Protein AF-A0A8T6FXB1-F1 (afdb_monomer_lite)

pLDDT: mean 75.69, std 19.19, range [39.78, 96.06]

Radius of gyration: 23.2 Å; chains: 1; bounding box: 64×41×41 Å

Structure (mmCIF, N/CA/C/O backbone):
data_AF-A0A8T6FXB1-F1
#
_entry.id   AF-A0A8T6FXB1-F1
#
loop_
_atom_site.group_PDB
_atom_site.id
_atom_site.type_symbol
_atom_site.label_atom_id
_atom_site.label_alt_id
_atom_site.label_comp_id
_atom_site.label_asym_id
_atom_site.label_entity_id
_atom_site.label_seq_id
_atom_site.pdbx_PDB_ins_code
_atom_site.Cartn_x
_atom_site.Cartn_y
_atom_site.Cartn_z
_atom_site.occupancy
_atom_site.B_iso_or_equiv
_atom_site.auth_seq_id
_atom_site.auth_comp_id
_atom_site.auth_asym_id
_atom_site.auth_atom_id
_atom_site.pdbx_PDB_model_num
ATOM 1 N N . MET A 1 1 ? 14.069 -13.181 -8.035 1.00 39.78 1 MET A N 1
ATOM 2 C CA . MET A 1 1 ? 13.507 -12.018 -7.323 1.00 39.78 1 MET A CA 1
ATOM 3 C C . MET A 1 1 ? 12.333 -12.538 -6.522 1.00 39.78 1 MET A C 1
ATOM 5 O O . MET A 1 1 ? 11.632 -13.405 -7.030 1.00 39.78 1 MET A O 1
ATOM 9 N N . ALA A 1 2 ? 12.252 -12.189 -5.240 1.00 42.94 2 ALA A N 1
ATOM 10 C CA . ALA A 1 2 ? 11.211 -12.705 -4.363 1.00 42.94 2 ALA A CA 1
ATOM 11 C C . ALA A 1 2 ? 9.906 -11.993 -4.725 1.00 42.94 2 ALA A C 1
ATOM 13 O O . ALA A 1 2 ? 9.739 -10.830 -4.384 1.00 42.94 2 ALA A O 1
ATOM 14 N N . ASN A 1 3 ? 9.024 -12.669 -5.461 1.00 54.19 3 ASN A N 1
ATOM 15 C CA . ASN A 1 3 ? 7.644 -12.218 -5.575 1.00 54.19 3 ASN A CA 1
ATOM 16 C C . ASN A 1 3 ? 7.017 -12.408 -4.197 1.00 54.19 3 ASN A C 1
ATOM 18 O O . ASN A 1 3 ? 6.891 -13.542 -3.731 1.00 54.19 3 ASN A O 1
ATOM 22 N N . VAL A 1 4 ? 6.674 -11.310 -3.529 1.00 63.16 4 VAL A N 1
ATOM 23 C CA . VAL A 1 4 ? 5.815 -11.372 -2.350 1.00 63.16 4 VAL A CA 1
ATOM 24 C C . VAL A 1 4 ? 4.434 -11.769 -2.873 1.00 63.16 4 VAL A C 1
ATOM 26 O O . VAL A 1 4 ? 3.769 -11.015 -3.568 1.00 63.16 4 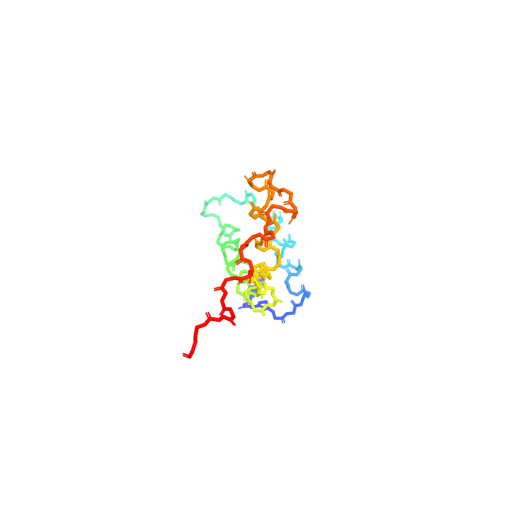VAL A O 1
ATOM 29 N N . GLU A 1 5 ? 4.052 -13.029 -2.675 1.00 71.00 5 GLU A N 1
ATOM 30 C CA . GLU A 1 5 ? 2.776 -13.544 -3.193 1.00 71.00 5 GLU A CA 1
ATOM 31 C C . GLU A 1 5 ? 1.581 -13.081 -2.342 1.00 71.00 5 GLU A C 1
ATOM 33 O O . GLU A 1 5 ? 0.436 -13.266 -2.740 1.00 71.00 5 GLU A O 1
ATOM 38 N N . SER A 1 6 ? 1.828 -12.549 -1.137 1.00 83.88 6 SER A N 1
ATOM 39 C CA . SER A 1 6 ? 0.802 -12.054 -0.213 1.00 83.88 6 SER A CA 1
ATOM 40 C C . SER A 1 6 ? 1.444 -11.339 0.981 1.00 83.88 6 SER A C 1
ATOM 42 O O . SER A 1 6 ? 2.442 -11.824 1.514 1.00 83.88 6 SER A O 1
ATOM 44 N N . ILE A 1 7 ? 0.826 -10.243 1.431 1.00 92.25 7 ILE A N 1
ATOM 45 C CA . ILE A 1 7 ? 1.136 -9.549 2.689 1.00 92.25 7 ILE A CA 1
ATOM 46 C C . ILE A 1 7 ? 0.242 -10.137 3.788 1.00 92.25 7 ILE A C 1
ATOM 48 O O . ILE A 1 7 ? -0.986 -10.094 3.682 1.00 92.25 7 ILE A O 1
ATOM 52 N N . ARG A 1 8 ? 0.836 -10.755 4.819 1.00 89.62 8 ARG A N 1
ATOM 53 C CA . ARG A 1 8 ? 0.082 -11.427 5.902 1.00 89.62 8 ARG A CA 1
ATOM 54 C C . ARG A 1 8 ? 0.400 -10.903 7.289 1.00 89.62 8 ARG A C 1
ATOM 56 O O . ARG A 1 8 ? -0.365 -11.154 8.218 1.00 89.62 8 ARG A O 1
ATOM 63 N N . THR A 1 9 ? 1.540 -10.249 7.435 1.00 92.12 9 THR A N 1
ATOM 64 C CA . THR A 1 9 ? 2.025 -9.713 8.698 1.00 92.12 9 THR A CA 1
ATOM 65 C C . THR A 1 9 ? 2.340 -8.234 8.550 1.00 92.12 9 THR A C 1
ATOM 67 O O . THR A 1 9 ? 2.563 -7.748 7.443 1.00 92.12 9 THR A O 1
ATOM 70 N N . GLU A 1 10 ? 2.415 -7.539 9.680 1.00 91.31 10 GLU A N 1
ATOM 71 C CA . GLU A 1 10 ? 2.833 -6.137 9.712 1.00 91.31 10 GLU A CA 1
ATOM 72 C C . GLU A 1 10 ? 4.249 -5.946 9.146 1.00 91.31 10 GLU A C 1
ATOM 74 O O . GLU A 1 10 ? 4.520 -4.971 8.460 1.00 91.31 10 GLU A O 1
ATOM 79 N N . GLU A 1 11 ? 5.145 -6.911 9.368 1.00 93.44 11 GLU A N 1
ATOM 80 C CA . GLU A 1 11 ? 6.506 -6.870 8.822 1.00 93.44 11 GLU A CA 1
ATOM 81 C C . GLU A 1 11 ? 6.504 -6.976 7.287 1.00 93.44 11 GLU A C 1
ATOM 83 O O . GLU A 1 11 ? 7.226 -6.237 6.619 1.00 93.44 11 GLU A O 1
ATOM 88 N N . ASP A 1 12 ? 5.650 -7.837 6.715 1.00 93.06 12 ASP A N 1
ATOM 89 C CA . ASP A 1 12 ? 5.467 -7.916 5.259 1.00 93.06 12 ASP A CA 1
ATOM 90 C C . ASP A 1 12 ? 4.908 -6.599 4.701 1.00 93.06 12 ASP A C 1
ATOM 92 O O . ASP A 1 12 ? 5.294 -6.167 3.615 1.00 93.06 12 ASP A O 1
ATOM 96 N N . TYR A 1 13 ? 3.997 -5.971 5.447 1.00 94.50 13 TYR A N 1
ATOM 97 C CA . TYR A 1 13 ? 3.358 -4.714 5.077 1.00 94.50 13 TYR A CA 1
ATOM 98 C C . TYR A 1 13 ? 4.367 -3.560 5.067 1.00 94.50 13 TYR A C 1
ATOM 100 O O . TYR A 1 13 ? 4.511 -2.871 4.056 1.00 94.50 13 TYR A O 1
ATOM 108 N N . GLU A 1 14 ? 5.155 -3.405 6.133 1.00 95.19 14 GLU A N 1
ATOM 109 C CA . GLU A 1 14 ? 6.228 -2.408 6.201 1.00 95.19 14 GLU A CA 1
ATOM 110 C C . GLU A 1 14 ? 7.287 -2.632 5.110 1.00 95.19 14 GLU A C 1
ATOM 112 O O . GLU A 1 14 ? 7.745 -1.676 4.476 1.00 95.19 14 GLU A O 1
ATOM 117 N N . ALA A 1 15 ? 7.653 -3.890 4.843 1.00 94.56 15 ALA A N 1
ATOM 118 C CA . ALA A 1 15 ? 8.587 -4.234 3.777 1.00 94.56 15 ALA A CA 1
ATOM 119 C C . ALA A 1 15 ? 8.031 -3.887 2.386 1.00 94.56 15 ALA A C 1
ATOM 121 O O . ALA A 1 15 ? 8.764 -3.350 1.550 1.00 94.56 15 ALA A O 1
ATOM 122 N N . ALA A 1 16 ? 6.744 -4.146 2.140 1.00 94.38 16 ALA A N 1
ATOM 123 C CA . ALA A 1 16 ? 6.075 -3.778 0.897 1.00 94.38 16 ALA A CA 1
ATOM 124 C C . ALA A 1 16 ? 6.045 -2.257 0.704 1.00 94.38 16 ALA A C 1
ATOM 126 O O . ALA A 1 16 ? 6.410 -1.774 -0.367 1.00 94.38 16 ALA A O 1
ATOM 127 N N . LEU A 1 17 ? 5.713 -1.488 1.745 1.00 95.62 17 LEU A N 1
ATOM 128 C CA . LEU A 1 17 ? 5.742 -0.023 1.698 1.00 95.62 17 LEU A CA 1
ATOM 129 C C . LEU A 1 17 ? 7.147 0.526 1.427 1.00 95.62 17 LEU A C 1
ATOM 131 O O . LEU A 1 17 ? 7.318 1.425 0.599 1.00 95.62 17 LEU A O 1
ATOM 135 N N . ALA A 1 18 ? 8.168 -0.027 2.087 1.00 96.06 18 ALA A N 1
ATOM 136 C CA . ALA A 1 18 ? 9.555 0.352 1.841 1.00 96.06 18 ALA A CA 1
ATOM 137 C C . ALA A 1 18 ? 9.952 0.074 0.385 1.00 96.06 18 ALA A C 1
ATOM 139 O O . ALA A 1 18 ? 10.555 0.929 -0.267 1.00 96.06 18 ALA A O 1
ATOM 140 N N . ARG A 1 19 ? 9.556 -1.086 -0.152 1.00 95.12 19 ARG A N 1
ATOM 141 C CA . ARG A 1 19 ? 9.835 -1.457 -1.539 1.00 95.12 19 ARG A CA 1
ATOM 142 C C . ARG A 1 19 ? 9.124 -0.542 -2.530 1.00 95.12 19 ARG A C 1
ATOM 144 O O . ARG A 1 19 ? 9.776 -0.051 -3.447 1.00 95.12 19 ARG A O 1
ATOM 151 N N . ILE A 1 20 ? 7.839 -0.257 -2.316 1.00 95.75 20 ILE A N 1
ATOM 152 C CA . ILE A 1 20 ? 7.065 0.715 -3.102 1.00 95.75 20 ILE A CA 1
ATOM 153 C C . ILE A 1 20 ? 7.795 2.057 -3.142 1.00 95.75 20 ILE A C 1
ATOM 155 O O . ILE A 1 20 ? 7.964 2.622 -4.217 1.00 95.75 20 ILE A O 1
ATOM 159 N N . HIS A 1 21 ? 8.286 2.548 -2.003 1.00 95.56 21 HIS A N 1
ATOM 160 C CA . HIS A 1 21 ? 9.006 3.818 -1.938 1.00 95.56 21 HIS A CA 1
ATOM 161 C C . HIS A 1 21 ? 10.304 3.816 -2.769 1.00 95.56 21 HIS A C 1
ATOM 163 O O . HIS A 1 21 ? 10.634 4.823 -3.395 1.00 95.56 21 HIS A O 1
ATOM 169 N N . GLU A 1 22 ? 11.032 2.696 -2.828 1.00 96.06 22 GLU A N 1
ATOM 170 C CA . GLU A 1 22 ? 12.228 2.562 -3.675 1.00 96.06 22 GLU A CA 1
ATOM 171 C C . GLU A 1 22 ? 11.909 2.617 -5.173 1.00 96.06 22 GLU A C 1
ATOM 173 O O . GLU A 1 22 ? 12.669 3.207 -5.944 1.00 96.06 22 GLU A O 1
ATOM 178 N N . ILE A 1 23 ? 10.802 1.995 -5.587 1.00 95.56 23 ILE A N 1
ATOM 179 C CA . ILE A 1 23 ? 10.427 1.842 -7.001 1.00 95.56 23 ILE A CA 1
ATOM 180 C C . ILE A 1 23 ? 9.319 2.803 -7.442 1.00 95.56 23 ILE A C 1
ATOM 182 O O . ILE A 1 23 ? 8.850 2.723 -8.572 1.00 95.56 23 ILE A O 1
ATOM 186 N N . PHE A 1 24 ? 8.940 3.763 -6.598 1.00 93.56 24 PHE A N 1
ATOM 187 C CA . PHE A 1 24 ? 7.820 4.681 -6.831 1.00 93.56 24 PHE A CA 1
ATOM 188 C C . PHE A 1 24 ? 7.946 5.488 -8.133 1.00 93.56 24 PHE A C 1
ATOM 190 O O . PHE A 1 24 ? 6.957 5.883 -8.744 1.00 93.56 24 PHE A O 1
ATOM 197 N N . HIS A 1 25 ? 9.181 5.742 -8.570 1.00 94.00 25 HIS A N 1
ATOM 198 C CA . HIS A 1 25 ? 9.493 6.457 -9.808 1.00 94.00 25 HIS A CA 1
ATOM 199 C C . HIS A 1 25 ? 9.861 5.529 -10.976 1.00 94.00 25 HIS A C 1
ATOM 201 O O . HIS A 1 25 ? 10.489 5.985 -11.936 1.00 94.00 25 HIS A O 1
ATOM 207 N N . ALA A 1 26 ? 9.512 4.241 -10.902 1.00 94.62 26 ALA A N 1
ATOM 208 C CA . ALA A 1 26 ? 9.704 3.303 -11.999 1.00 94.62 26 ALA A CA 1
ATOM 209 C C . ALA A 1 26 ? 9.037 3.826 -13.280 1.00 94.62 26 ALA A C 1
ATOM 211 O O . ALA A 1 26 ? 7.947 4.401 -13.262 1.00 94.62 26 ALA A O 1
ATOM 212 N N . ALA A 1 27 ? 9.728 3.663 -14.408 1.00 94.25 27 ALA A N 1
ATOM 213 C CA . ALA A 1 27 ? 9.188 4.083 -15.691 1.00 94.25 27 ALA A CA 1
ATOM 214 C C . ALA A 1 27 ? 8.133 3.067 -16.168 1.00 94.25 27 ALA A C 1
ATOM 216 O O . ALA A 1 27 ? 8.327 1.866 -15.986 1.00 94.25 27 ALA A O 1
ATOM 217 N N . PRO A 1 28 ? 7.055 3.507 -16.836 1.00 92.56 28 PRO A N 1
ATOM 218 C CA . PRO A 1 28 ? 6.040 2.592 -17.346 1.00 92.56 28 PRO A CA 1
ATOM 219 C C . PRO A 1 28 ? 6.627 1.519 -18.270 1.00 92.56 28 PRO A C 1
ATOM 221 O O . PRO A 1 28 ? 7.442 1.819 -19.148 1.00 92.56 28 PRO A O 1
ATOM 224 N N . GLY A 1 29 ? 6.175 0.277 -18.095 1.00 92.06 29 GLY A N 1
ATOM 225 C CA . GLY A 1 29 ? 6.618 -0.870 -18.890 1.00 92.06 29 GLY A CA 1
ATOM 226 C C . GLY A 1 29 ? 7.995 -1.422 -18.510 1.00 92.06 29 GLY A C 1
ATOM 227 O O . GLY A 1 29 ? 8.543 -2.230 -19.264 1.00 92.06 29 GLY A O 1
ATOM 228 N N . THR A 1 30 ? 8.576 -0.994 -17.383 1.00 94.88 30 THR A N 1
ATOM 22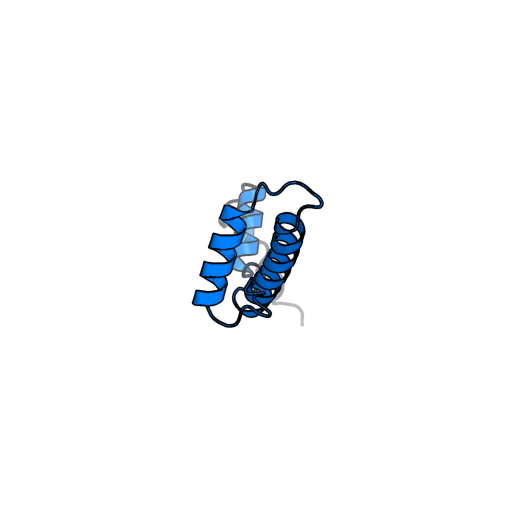9 C CA . THR A 1 30 ? 9.712 -1.697 -16.773 1.00 94.88 30 THR A CA 1
ATOM 230 C C . THR A 1 30 ? 9.223 -2.756 -15.781 1.00 94.88 30 THR A C 1
ATOM 232 O O . THR A 1 30 ? 8.129 -2.615 -15.235 1.00 94.88 30 THR A O 1
ATOM 235 N N . PRO A 1 31 ? 10.029 -3.795 -15.490 1.00 93.75 31 PRO A N 1
ATOM 236 C CA . PRO A 1 31 ? 9.674 -4.800 -14.486 1.00 93.75 31 PRO A CA 1
ATOM 237 C C . PRO A 1 31 ? 9.359 -4.204 -13.108 1.00 93.75 31 PRO A C 1
ATOM 239 O O . PRO A 1 31 ? 8.523 -4.731 -12.388 1.00 93.75 31 PRO A O 1
ATOM 242 N N . GLU A 1 32 ? 10.009 -3.099 -12.743 1.00 93.56 32 GLU A N 1
ATOM 243 C CA . GLU A 1 32 ? 9.747 -2.380 -11.496 1.00 93.56 32 GLU A CA 1
ATOM 244 C C . GLU A 1 32 ? 8.371 -1.697 -11.489 1.00 93.56 32 GLU A C 1
ATOM 246 O O . GLU A 1 32 ? 7.772 -1.569 -10.430 1.00 93.56 32 GLU A O 1
ATOM 251 N N . SER A 1 33 ? 7.852 -1.276 -12.649 1.00 94.25 33 SER A N 1
ATOM 252 C CA . SER A 1 33 ? 6.482 -0.755 -12.763 1.00 94.25 33 SER A CA 1
ATOM 253 C C . SER A 1 33 ? 5.458 -1.867 -12.545 1.00 94.25 33 SER A C 1
ATOM 255 O O . SER A 1 33 ? 4.491 -1.660 -11.821 1.00 94.25 33 SER A O 1
ATOM 257 N N . ASP A 1 34 ? 5.692 -3.050 -13.121 1.00 93.75 34 ASP A N 1
ATOM 258 C CA . ASP A 1 34 ? 4.819 -4.218 -12.932 1.00 93.75 34 ASP A CA 1
ATOM 259 C C . ASP A 1 34 ? 4.853 -4.705 -11.465 1.00 93.75 34 ASP A C 1
ATOM 261 O O . ASP A 1 34 ? 3.836 -5.104 -10.889 1.00 93.75 34 ASP A O 1
ATOM 265 N N . GLU A 1 35 ? 6.034 -4.647 -10.835 1.00 93.56 35 GLU A N 1
ATOM 266 C CA . GLU A 1 35 ? 6.220 -4.926 -9.406 1.00 93.56 35 GLU A CA 1
ATOM 267 C C . GLU A 1 35 ? 5.477 -3.901 -8.536 1.00 93.56 35 GLU A C 1
ATOM 269 O O . GLU A 1 35 ? 4.800 -4.291 -7.586 1.00 93.56 35 GLU A O 1
ATOM 274 N N . LEU A 1 36 ? 5.569 -2.609 -8.869 1.00 94.75 36 LEU A N 1
ATOM 275 C CA . LEU A 1 36 ? 4.888 -1.531 -8.152 1.00 94.75 36 LEU A CA 1
ATOM 276 C C . LEU A 1 36 ? 3.368 -1.716 -8.169 1.00 94.75 36 LEU A C 1
ATOM 278 O O . LEU A 1 36 ? 2.755 -1.645 -7.108 1.00 94.75 36 LEU A O 1
ATOM 282 N N . GLU A 1 37 ? 2.776 -1.985 -9.337 1.00 94.12 37 GLU A N 1
ATOM 283 C CA . GLU A 1 37 ? 1.334 -2.256 -9.457 1.00 94.12 37 GLU A CA 1
ATOM 284 C C . GLU A 1 37 ? 0.919 -3.430 -8.560 1.00 94.12 37 GLU A C 1
ATOM 286 O O . GLU A 1 37 ? -0.000 -3.307 -7.756 1.00 94.12 37 GLU A O 1
ATOM 291 N N . SER A 1 38 ? 1.674 -4.531 -8.607 1.00 94.25 38 SER A N 1
ATOM 292 C CA . SER A 1 38 ? 1.384 -5.716 -7.792 1.00 94.25 38 SER A CA 1
ATOM 293 C C . SER A 1 38 ? 1.483 -5.444 -6.285 1.00 94.25 38 SER A C 1
ATOM 295 O O . SER A 1 38 ? 0.676 -5.948 -5.507 1.00 94.25 38 SER A O 1
ATOM 297 N N . LEU A 1 39 ? 2.483 -4.673 -5.843 1.00 94.56 39 LEU A N 1
ATOM 298 C CA . LEU A 1 39 ? 2.659 -4.343 -4.427 1.00 94.56 39 LEU A CA 1
ATOM 299 C C . LEU A 1 39 ? 1.560 -3.412 -3.912 1.00 94.56 39 LEU A C 1
ATOM 301 O O . LEU A 1 39 ? 1.133 -3.579 -2.772 1.00 94.56 39 LEU A O 1
ATOM 305 N N . VAL A 1 40 ? 1.103 -2.462 -4.732 1.00 94.62 40 VAL A N 1
ATOM 306 C CA . VAL A 1 40 ? -0.004 -1.562 -4.376 1.00 94.62 40 VAL A CA 1
ATOM 307 C C . VAL A 1 40 ? -1.288 -2.358 -4.146 1.00 94.62 40 VAL A C 1
ATOM 309 O O . VAL A 1 40 ? -1.899 -2.194 -3.093 1.00 94.62 40 VAL A O 1
ATOM 312 N N . ASP A 1 41 ? -1.637 -3.276 -5.052 1.00 94.50 41 ASP A N 1
ATOM 313 C CA . ASP A 1 41 ? -2.829 -4.126 -4.910 1.00 94.50 41 ASP A CA 1
ATOM 314 C C . ASP A 1 41 ? -2.784 -4.970 -3.619 1.00 94.50 41 ASP A C 1
ATOM 316 O O . ASP A 1 41 ? -3.777 -5.116 -2.904 1.00 94.50 41 ASP A O 1
ATOM 320 N N . LEU A 1 42 ? -1.612 -5.520 -3.284 1.00 94.19 42 LEU A N 1
ATOM 321 C CA . LEU A 1 42 ? -1.426 -6.320 -2.069 1.00 94.19 42 LEU A CA 1
ATOM 322 C C . LEU A 1 42 ? -1.517 -5.486 -0.786 1.00 94.19 42 LEU A C 1
ATOM 324 O O . LEU A 1 42 ? -2.014 -5.977 0.231 1.00 94.19 42 LEU A O 1
ATOM 328 N N . VAL A 1 43 ? -1.000 -4.256 -0.822 1.00 94.75 43 VAL A N 1
ATOM 329 C CA . VAL A 1 43 ? -1.083 -3.297 0.285 1.00 94.75 43 VAL A CA 1
ATOM 330 C C . VAL A 1 43 ? -2.540 -2.916 0.529 1.00 94.75 43 VAL A C 1
ATOM 332 O O . VAL A 1 43 ? -2.990 -3.033 1.664 1.00 94.75 43 VAL A O 1
ATOM 335 N N . GLU A 1 44 ? -3.292 -2.578 -0.521 1.00 93.06 44 GLU A N 1
ATOM 336 C CA . GLU A 1 44 ? -4.722 -2.253 -0.429 1.00 93.06 44 GLU A CA 1
ATOM 337 C C . GLU A 1 44 ? -5.522 -3.418 0.177 1.00 93.06 44 GLU A C 1
ATOM 339 O O . GLU A 1 44 ? -6.267 -3.232 1.139 1.00 93.06 44 GLU A O 1
ATOM 344 N N . GLU A 1 45 ? -5.302 -4.655 -0.289 1.00 92.06 45 GLU A N 1
ATOM 345 C CA . GLU A 1 45 ? -5.983 -5.833 0.266 1.00 92.06 45 GLU A CA 1
ATOM 346 C C . GLU A 1 45 ? -5.655 -6.060 1.756 1.00 92.06 45 GLU A C 1
ATOM 348 O O . GLU A 1 45 ? -6.502 -6.533 2.528 1.00 92.06 45 GLU A O 1
ATOM 353 N N . TYR A 1 46 ? -4.419 -5.773 2.178 1.00 92.00 46 TYR A N 1
ATOM 354 C CA . TYR A 1 46 ? -4.035 -5.858 3.586 1.00 92.00 46 TYR A CA 1
ATOM 355 C C . TYR A 1 46 ? -4.705 -4.755 4.411 1.00 92.00 46 TYR A C 1
ATOM 357 O O . TYR A 1 46 ? -5.258 -5.059 5.474 1.00 92.00 46 TYR A O 1
ATOM 365 N N . GLU A 1 47 ? -4.697 -3.512 3.922 1.00 92.50 47 GLU A N 1
ATOM 366 C CA . GLU A 1 47 ? -5.308 -2.360 4.586 1.00 92.50 47 GLU A CA 1
ATOM 367 C C . GLU A 1 47 ? -6.819 -2.531 4.747 1.00 92.50 47 GLU A C 1
ATOM 369 O O . GLU A 1 47 ? -7.330 -2.347 5.847 1.00 92.50 47 GLU A O 1
ATOM 374 N N . ASP A 1 48 ? -7.528 -3.003 3.723 1.00 89.19 48 ASP A N 1
ATOM 375 C CA . ASP A 1 48 ? -8.969 -3.272 3.788 1.00 89.19 48 ASP A CA 1
ATOM 376 C C . ASP A 1 48 ? -9.343 -4.245 4.918 1.00 89.19 48 ASP A C 1
ATOM 378 O O . ASP A 1 48 ? -10.412 -4.149 5.530 1.00 89.19 48 ASP A O 1
ATOM 382 N N . LYS A 1 49 ? -8.461 -5.207 5.210 1.00 87.00 49 LYS A N 1
ATOM 383 C CA . LYS A 1 49 ? -8.677 -6.215 6.257 1.00 87.00 49 LYS A CA 1
ATOM 384 C C . 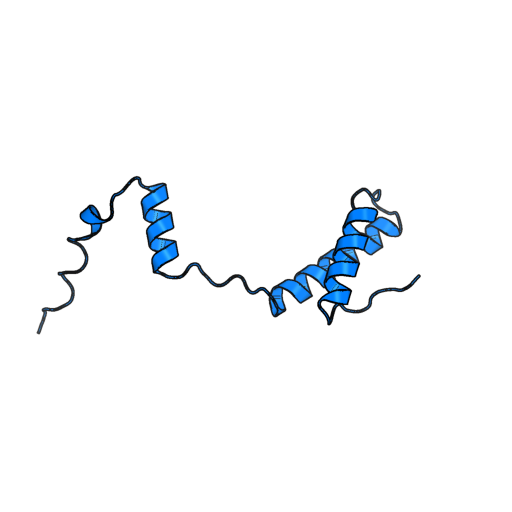LYS A 1 49 ? -8.273 -5.728 7.646 1.00 87.00 49 LYS A C 1
ATOM 386 O O . LYS A 1 49 ? -8.893 -6.155 8.621 1.00 87.00 49 LYS A O 1
ATOM 391 N N . HIS A 1 50 ? -7.229 -4.906 7.751 1.00 86.31 50 HIS A N 1
ATOM 392 C CA . HIS A 1 50 ? -6.604 -4.543 9.032 1.00 86.31 50 HIS A CA 1
ATOM 393 C C . HIS A 1 50 ? -6.919 -3.117 9.496 1.00 86.31 50 HIS A C 1
ATOM 395 O O . HIS A 1 50 ? -6.984 -2.874 10.701 1.00 86.31 50 HIS A O 1
ATOM 401 N N . TYR A 1 51 ? -7.175 -2.200 8.566 1.00 83.94 51 TYR A N 1
ATOM 402 C CA . TYR A 1 51 ? -7.492 -0.791 8.800 1.00 83.94 51 TYR A CA 1
ATOM 403 C C . TYR A 1 51 ? -8.801 -0.388 8.099 1.00 83.94 51 TYR A C 1
ATOM 405 O O . TYR A 1 51 ? -8.807 0.526 7.271 1.00 83.94 51 TYR A O 1
ATOM 413 N N . PRO A 1 52 ? -9.938 -1.036 8.421 1.00 77.19 52 PRO A N 1
ATOM 414 C CA . PRO A 1 52 ? -11.214 -0.654 7.838 1.00 77.19 52 PRO A CA 1
ATOM 415 C C . PRO A 1 52 ? -11.516 0.818 8.146 1.00 77.19 52 PRO A C 1
ATOM 417 O O . PRO A 1 52 ? -11.427 1.259 9.296 1.00 77.19 52 PRO A O 1
ATOM 420 N N . ILE A 1 53 ? -11.898 1.584 7.122 1.00 69.75 53 ILE A N 1
ATOM 421 C CA . ILE A 1 53 ? -12.399 2.947 7.315 1.00 69.75 53 ILE A CA 1
ATOM 422 C C . ILE A 1 53 ? -13.787 2.831 7.944 1.00 69.75 53 ILE A C 1
ATOM 424 O O . ILE A 1 53 ? -14.797 2.691 7.250 1.00 69.75 53 ILE A O 1
ATOM 428 N N . ASP A 1 54 ? -13.839 2.875 9.273 1.00 61.69 54 ASP A N 1
ATOM 429 C CA . ASP A 1 54 ? -15.106 3.011 9.976 1.00 61.69 54 ASP A CA 1
ATOM 430 C C . ASP A 1 54 ? -15.784 4.314 9.521 1.00 61.69 54 ASP A C 1
ATOM 432 O O . ASP A 1 54 ? -15.123 5.358 9.414 1.00 61.69 54 ASP A O 1
ATOM 436 N N . PRO A 1 55 ? -17.104 4.302 9.255 1.00 58.94 55 PRO A N 1
ATOM 437 C CA . PRO A 1 55 ? -17.817 5.544 9.015 1.00 58.94 55 PRO A CA 1
ATOM 438 C C . PRO A 1 55 ? -17.573 6.476 10.207 1.00 58.94 55 PRO A C 1
ATOM 440 O O . PRO A 1 55 ? -17.508 5.997 11.348 1.00 58.94 55 PRO A O 1
ATOM 443 N N . PRO A 1 56 ? -17.452 7.800 9.981 1.00 57.31 56 PRO A N 1
ATOM 444 C CA . PRO A 1 56 ? -17.312 8.729 11.086 1.00 57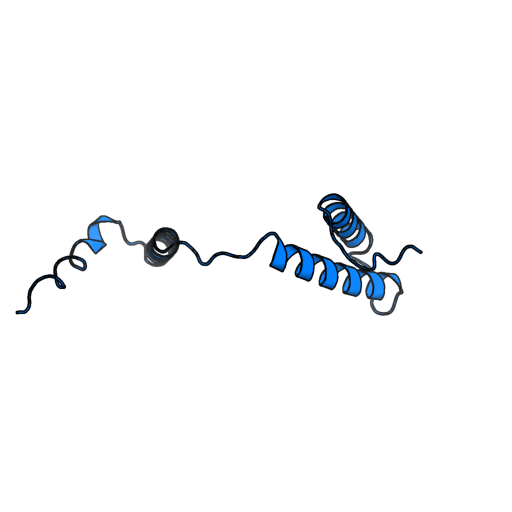.31 56 PRO A CA 1
ATOM 445 C C . PRO A 1 56 ? -18.442 8.443 12.070 1.00 57.31 56 PRO A C 1
ATOM 447 O O . PRO A 1 56 ? -19.611 8.358 11.676 1.00 57.31 56 PRO A O 1
ATOM 450 N N . SER A 1 57 ? -18.088 8.238 13.342 1.00 56.88 57 SER A N 1
ATOM 451 C CA . SER A 1 57 ? -19.088 8.048 14.390 1.00 56.88 57 SER A CA 1
ATOM 452 C C . SER A 1 57 ? -20.140 9.162 14.274 1.00 56.88 57 SER A C 1
ATOM 454 O O . SER A 1 57 ? -19.793 10.274 13.868 1.00 56.88 57 SER A O 1
ATOM 456 N N . PRO A 1 58 ? -21.423 8.924 14.603 1.00 59.12 58 PRO A N 1
ATOM 457 C CA . PRO A 1 58 ? -22.468 9.936 14.432 1.00 59.12 58 PRO A CA 1
ATOM 458 C C . PRO A 1 58 ? -22.095 11.305 15.029 1.00 59.12 58 PRO A C 1
ATOM 460 O O . PRO A 1 58 ? -22.441 12.337 14.465 1.00 59.12 58 PRO A O 1
ATOM 463 N N . SER A 1 59 ? -21.313 11.318 16.113 1.00 59.09 59 SER A N 1
ATOM 464 C CA . SER A 1 59 ? -20.695 12.515 16.689 1.00 59.09 59 SER A CA 1
ATOM 465 C C . SER A 1 59 ? -19.668 13.192 15.771 1.00 59.09 59 SER A C 1
ATOM 467 O O . SER A 1 59 ? -19.768 14.396 15.559 1.00 59.09 59 SER A O 1
ATOM 469 N N . ALA A 1 60 ? -18.733 12.447 15.175 1.00 61.25 60 ALA A N 1
ATOM 470 C CA . ALA A 1 60 ? -17.747 12.989 14.236 1.00 61.25 60 ALA A CA 1
ATOM 471 C C . ALA A 1 60 ? -18.399 13.516 12.942 1.00 61.25 60 ALA A C 1
ATOM 473 O O . ALA A 1 60 ? -17.971 14.532 12.397 1.00 61.25 60 ALA A O 1
ATOM 474 N N . ALA A 1 61 ? -19.478 12.879 12.473 1.00 62.91 61 ALA A N 1
ATOM 475 C CA . ALA A 1 61 ? -20.254 13.361 11.329 1.00 62.91 61 ALA A CA 1
ATOM 476 C C . ALA A 1 61 ? -20.990 14.682 11.632 1.00 62.91 61 ALA A C 1
ATOM 478 O O . ALA A 1 61 ? -21.078 15.557 10.767 1.00 62.91 61 ALA A O 1
ATOM 479 N N . ILE A 1 62 ? -21.491 14.850 12.864 1.00 61.28 62 ILE A N 1
ATOM 480 C CA . ILE A 1 62 ? -22.099 16.102 13.336 1.00 61.28 62 ILE A CA 1
ATOM 481 C C . ILE A 1 62 ? -21.036 17.198 13.467 1.00 61.28 62 ILE A C 1
ATOM 483 O O . ILE A 1 62 ? -21.261 18.302 12.979 1.00 61.28 62 ILE A O 1
ATOM 487 N N . GLU A 1 63 ? -19.873 16.902 14.052 1.00 61.03 63 GLU A N 1
ATOM 488 C CA . GLU A 1 63 ? -18.762 17.857 14.169 1.00 61.03 63 GLU A CA 1
ATOM 489 C C . GLU A 1 63 ? -18.260 18.327 12.798 1.00 61.03 63 GLU A C 1
ATOM 491 O O . GLU A 1 63 ? -18.110 19.529 12.586 1.00 61.03 63 GLU A O 1
ATOM 496 N N . TYR A 1 64 ? -18.111 17.415 11.830 1.00 61.62 64 TYR A N 1
ATOM 497 C CA . TYR A 1 64 ? -17.764 17.761 10.450 1.00 61.62 64 TYR A CA 1
ATOM 498 C C . TYR A 1 64 ? -18.820 18.674 9.806 1.00 61.62 64 TYR A C 1
ATOM 500 O O . TYR A 1 64 ? -18.487 19.687 9.193 1.00 61.62 64 TYR A O 1
ATOM 508 N N . HIS A 1 65 ? -20.112 18.384 9.990 1.00 61.72 65 HIS A N 1
ATOM 509 C CA . HIS A 1 65 ? -21.185 19.256 9.503 1.00 61.72 65 HIS A CA 1
ATOM 510 C C . HIS A 1 65 ? -21.212 20.629 10.193 1.00 61.72 65 HIS A C 1
ATOM 512 O O . HIS A 1 65 ? -21.548 21.632 9.557 1.00 61.72 65 HIS A O 1
ATOM 518 N N . MET A 1 66 ? -20.880 20.695 11.482 1.00 59.59 66 MET A N 1
ATOM 519 C CA . MET A 1 66 ? -20.804 21.946 12.235 1.00 59.59 66 MET A CA 1
ATOM 520 C C . MET A 1 66 ? -19.630 22.812 11.771 1.00 59.59 66 MET A C 1
ATOM 522 O O . MET A 1 66 ? -19.821 24.011 11.566 1.00 59.59 66 MET A O 1
ATOM 526 N N . ASP A 1 67 ? -18.469 22.205 11.516 1.00 60.19 67 ASP A N 1
ATOM 527 C CA . ASP A 1 67 ? -17.282 22.869 10.967 1.00 60.19 67 ASP A CA 1
ATOM 528 C C . ASP A 1 67 ? -17.542 23.421 9.553 1.00 60.19 67 ASP A C 1
ATOM 530 O O . ASP A 1 67 ? -17.311 24.599 9.282 1.00 60.19 67 ASP A O 1
ATOM 534 N N . GLN A 1 68 ? -18.177 22.626 8.682 1.00 61.09 68 GLN A N 1
ATOM 535 C CA . GLN A 1 68 ? -18.544 23.042 7.320 1.00 61.09 68 GLN A CA 1
ATOM 536 C C . GLN A 1 68 ? -19.616 24.148 7.268 1.00 61.09 68 GLN A C 1
ATOM 538 O O . GLN A 1 68 ? -19.735 24.849 6.263 1.00 61.09 68 GLN A O 1
ATOM 543 N N . THR A 1 69 ? -20.424 24.313 8.323 1.00 59.28 69 THR A N 1
ATOM 544 C CA . THR A 1 69 ? -21.523 25.300 8.363 1.00 59.28 69 THR A CA 1
ATOM 545 C C . THR A 1 69 ? -21.271 26.484 9.300 1.00 59.28 69 THR A C 1
ATOM 547 O O . THR A 1 69 ? -22.099 27.399 9.344 1.00 59.28 69 THR A O 1
ATOM 550 N N . GLY A 1 70 ? -20.151 26.492 10.034 1.00 56.44 70 GLY A N 1
ATOM 551 C CA . GLY A 1 70 ? -19.802 27.522 11.017 1.00 56.44 70 GLY A CA 1
ATOM 552 C C . GLY A 1 70 ? -20.787 27.630 12.190 1.00 56.44 70 GLY A C 1
ATOM 553 O O . GLY A 1 70 ? -20.925 28.705 12.774 1.00 56.44 70 GLY A O 1
ATOM 554 N N . LYS A 1 71 ? -21.530 26.558 12.502 1.00 54.78 71 LYS A N 1
ATOM 555 C CA . LYS A 1 71 ? -22.603 26.562 13.513 1.00 54.78 71 LYS A CA 1
ATOM 556 C C . LYS A 1 71 ? -22.089 26.087 14.870 1.00 54.78 71 LYS A C 1
ATOM 558 O O . LYS A 1 71 ? -21.464 25.035 14.967 1.00 54.78 71 LYS A O 1
ATOM 563 N N . ALA A 1 72 ? -22.382 26.845 15.927 1.00 54.19 72 ALA A N 1
ATOM 564 C CA . ALA A 1 72 ? -22.010 26.490 17.296 1.00 54.19 72 ALA A CA 1
ATOM 565 C C . ALA A 1 72 ? -22.986 25.448 17.898 1.00 54.19 72 ALA A C 1
ATOM 567 O O . ALA A 1 72 ? -24.165 25.445 17.537 1.00 54.19 72 ALA A O 1
ATOM 568 N N . PRO A 1 73 ? -22.547 24.604 18.859 1.00 51.00 73 PRO A N 1
ATOM 569 C CA . PRO A 1 73 ? -23.364 23.532 19.456 1.00 51.00 73 PRO A CA 1
ATOM 570 C C . PRO A 1 73 ? -24.721 23.984 20.018 1.00 51.00 73 PRO A C 1
ATOM 572 O O . PRO A 1 73 ? -25.681 23.218 20.040 1.00 51.00 73 PRO A O 1
ATOM 575 N N . THR A 1 74 ? -24.822 25.243 20.443 1.00 53.09 74 THR A N 1
ATOM 576 C CA . THR A 1 74 ? -26.037 25.864 20.988 1.00 53.09 74 THR A CA 1
ATOM 577 C C . THR A 1 74 ? -27.178 26.035 19.981 1.00 53.09 74 THR A C 1
ATOM 579 O O . THR A 1 74 ? -28.328 26.171 20.402 1.00 53.09 74 THR A O 1
ATOM 582 N N . ASP A 1 75 ? -26.908 25.973 18.674 1.00 52.72 75 ASP A N 1
ATOM 583 C CA . ASP A 1 75 ? -27.928 26.162 17.632 1.00 52.72 75 ASP A CA 1
ATOM 584 C C . ASP A 1 75 ? -28.701 24.874 17.284 1.00 52.72 75 ASP A C 1
ATOM 586 O O . ASP A 1 75 ? -29.700 24.928 16.566 1.00 52.72 75 ASP A O 1
ATOM 590 N N . LEU A 1 76 ? -28.278 23.712 17.800 1.00 52.84 76 LEU A N 1
ATOM 591 C CA . LEU A 1 76 ? -28.929 22.413 17.553 1.00 52.84 76 LEU A CA 1
ATOM 592 C C . LEU A 1 76 ? -30.041 22.078 18.561 1.00 52.84 76 LEU A C 1
ATOM 594 O O . LEU A 1 76 ? -30.809 21.134 18.363 1.00 52.84 76 LEU A O 1
ATOM 598 N N . THR A 1 77 ? -30.176 22.879 19.617 1.00 50.66 77 THR A N 1
ATOM 599 C CA . THR A 1 77 ? -31.125 22.664 20.716 1.00 50.66 77 THR A CA 1
ATOM 600 C C . THR A 1 77 ? -32.612 22.568 20.304 1.00 50.66 77 THR A C 1
ATOM 602 O O . THR A 1 77 ? -33.327 21.799 20.943 1.00 50.66 77 THR A O 1
ATOM 605 N N . PRO A 1 78 ? -33.138 23.224 19.242 1.00 52.78 78 PRO A N 1
ATOM 606 C CA . PRO A 1 78 ? -34.564 23.102 18.925 1.00 52.78 78 PRO A CA 1
ATOM 607 C C . PRO A 1 78 ? -34.955 21.819 18.169 1.00 52.78 78 PRO A C 1
ATOM 609 O O . PRO A 1 78 ? -36.148 21.595 17.961 1.00 52.78 78 PRO A O 1
ATOM 612 N N . LEU A 1 79 ? -34.005 20.990 17.713 1.00 52.38 79 LEU A N 1
ATOM 613 C CA . LEU A 1 79 ? -34.314 19.831 16.857 1.00 52.38 79 LEU A CA 1
ATOM 614 C C . LEU A 1 79 ? -34.557 18.523 17.626 1.00 52.38 79 LEU A C 1
ATOM 616 O O . LEU A 1 79 ? -35.121 17.591 17.057 1.00 52.38 79 LEU A O 1
ATOM 620 N N . ILE A 1 80 ? -34.189 18.452 18.908 1.00 55.12 80 ILE A N 1
ATOM 621 C CA . ILE A 1 80 ? -34.280 17.214 19.704 1.00 55.12 80 ILE A CA 1
ATOM 622 C C . ILE A 1 80 ? -35.644 17.066 20.416 1.00 55.12 80 ILE A C 1
ATOM 624 O O . ILE A 1 80 ? -36.065 15.953 20.711 1.00 55.12 80 ILE A O 1
ATOM 628 N N . GLU A 1 81 ? -36.416 18.140 20.619 1.00 48.41 81 GLU A N 1
ATOM 629 C CA . GLU A 1 81 ? -37.627 18.094 21.466 1.00 48.41 81 GLU A CA 1
ATOM 630 C C . GLU A 1 81 ? -38.950 17.705 20.772 1.00 48.41 81 GLU A C 1
ATOM 632 O O . GLU A 1 81 ? -39.998 17.718 21.418 1.00 48.41 81 GLU A O 1
ATOM 637 N N . LYS A 1 82 ? -38.972 17.349 19.477 1.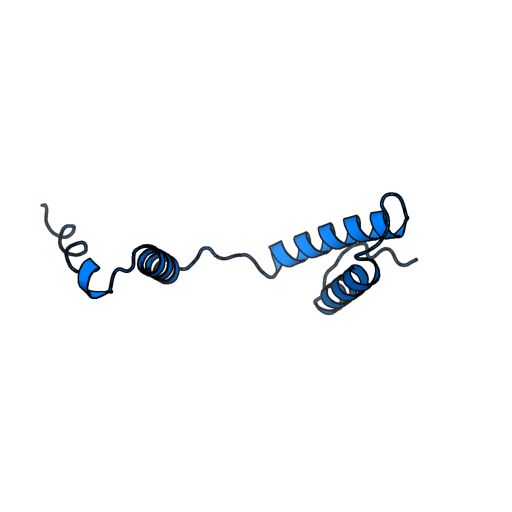00 49.34 82 LYS A N 1
ATOM 638 C CA . LYS A 1 82 ? -40.253 17.118 18.767 1.00 49.34 82 LYS A CA 1
ATOM 639 C C . LYS A 1 82 ? -40.664 15.677 18.472 1.00 49.34 82 LYS A C 1
ATOM 641 O O . LYS A 1 82 ? -41.720 15.502 17.869 1.00 49.34 82 LYS A O 1
ATOM 646 N N . HIS A 1 83 ? -39.930 14.663 18.931 1.00 48.59 83 HIS A N 1
ATOM 647 C CA . HIS A 1 83 ? -40.311 13.267 18.663 1.00 48.59 83 HIS A CA 1
ATOM 648 C C . HIS A 1 83 ? -40.982 12.496 19.809 1.00 48.59 83 HIS A C 1
ATOM 650 O O . HIS A 1 83 ? -41.438 11.385 19.565 1.00 48.59 83 HIS A O 1
ATOM 656 N N . ASP A 1 84 ? -41.164 13.084 20.997 1.00 50.22 84 ASP A N 1
ATOM 657 C CA . ASP A 1 84 ? -41.654 12.336 22.173 1.00 50.22 84 ASP A CA 1
ATOM 658 C C . ASP A 1 84 ? -43.119 12.569 22.573 1.00 50.22 84 ASP A C 1
ATOM 660 O O . ASP A 1 84 ? -43.518 12.301 23.707 1.00 50.22 84 ASP A O 1
ATOM 664 N N . LYS A 1 85 ? -43.982 13.054 21.669 1.00 48.31 85 LYS A N 1
ATOM 665 C CA . LYS A 1 85 ? -45.414 13.143 22.003 1.00 48.31 85 LYS A CA 1
ATOM 666 C C . LYS A 1 85 ? -46.347 13.187 20.797 1.00 48.31 85 LYS A C 1
ATOM 668 O O . LYS A 1 85 ? -46.788 14.265 20.414 1.00 48.31 85 LYS A O 1
ATOM 673 N N . VAL A 1 86 ? -46.746 12.020 20.284 1.00 46.34 86 VAL A N 1
ATOM 674 C CA . VAL A 1 86 ? -48.124 11.823 19.796 1.00 46.34 86 VAL A CA 1
ATOM 675 C C .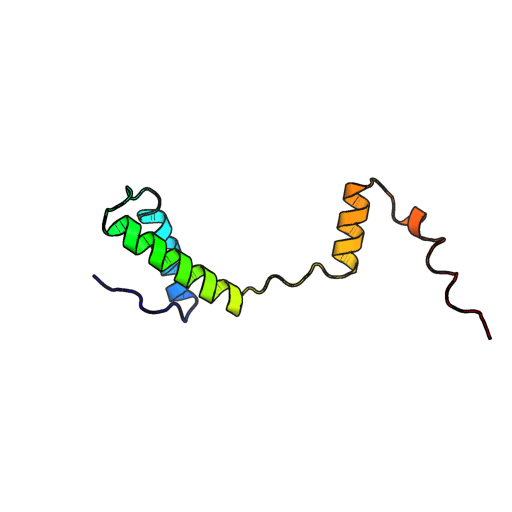 VAL A 1 86 ? -48.576 10.377 20.060 1.00 46.34 86 VAL A C 1
ATOM 677 O O . VAL A 1 86 ? -47.959 9.446 19.557 1.00 46.34 86 VAL A O 1
ATOM 680 N N . SER A 1 87 ? -49.613 10.292 20.905 1.00 46.19 87 SER A N 1
ATOM 681 C CA . SER A 1 87 ? -50.566 9.222 21.272 1.00 46.19 87 SER A CA 1
ATOM 682 C C . SER A 1 87 ? -50.419 7.790 20.765 1.00 46.19 87 SER A C 1
ATOM 684 O O . SER A 1 87 ? -50.372 7.585 19.536 1.00 46.19 87 SER A O 1
#

Foldseek 3Di:
DDDPPADDDPVSLVVLVVLLVVLVVPDPPDPSVVSNVSSVVRNVVVCCVPPPPDDQDPVRVVVVVCVVVVHDPVVCVVPPPPPPDDD

Secondary structure (DSSP, 8-state):
--------SHHHHHHHHHHHHHHTTPPTTSHHHHHHHHHHHHHHHHHHHHS--PPPPHHHHHHHHHHHHT--GGGGGGGSTTSS---

Sequence (87 aa):
MANVESIRTEEDYEAALARIHEIFHAAPGTPESDELESLVDLVEEYEDKHYPIDPPSPSAAIEYHMDQTGKAPTDLTPLIEKHDKVS